Protein AF-A0A972XJR7-F1 (afdb_monomer)

Foldseek 3Di:
DPPPPDDPADPVLVVQLVVLVVQLVVLVVQLVVQPDVVSPDCSNPPSSVVSNVSSVVSNVCSVPVPPD

pLDDT: mean 88.39, std 13.71, range [43.38, 98.25]

Radius of gyration: 16.77 Å; Cα contacts (8 Å, |Δi|>4): 79; chains: 1; bounding box: 36×25×50 Å

Mean predicted aligned error: 5.98 Å

Sequence (68 aa):
MENSKKFPLDVKRIYVLITGIIIMVIGLFIMTLDKEPFGFGLLGITLGPIIVLIGVFIPIYSLFNFKK

Solvent-accessible surface area (backbone atoms only — not comparable to full-atom values): 3710 Å² total; per-residue (Å²): 132,85,80,77,76,72,70,97,62,56,73,70,41,51,52,45,32,52,52,11,52,51,37,26,51,51,13,55,51,42,23,70,69,32,83,40,78,96,22,72,32,64,38,27,67,44,52,12,51,52,38,26,51,55,16,50,49,42,31,50,48,48,67,69,62,68,79,126

Structure (mmCIF, N/CA/C/O backbone):
data_AF-A0A972XJR7-F1
#
_entry.id   AF-A0A972XJR7-F1
#
loop_
_atom_site.group_PDB
_atom_site.id
_atom_site.type_symbol
_atom_site.label_atom_id
_atom_site.label_alt_id
_atom_site.label_comp_id
_atom_site.label_asym_id
_atom_site.label_entity_id
_atom_site.label_seq_id
_atom_site.pdbx_PDB_ins_code
_atom_site.Cartn_x
_atom_site.Cartn_y
_atom_site.Cartn_z
_atom_site.occupancy
_atom_site.B_iso_or_equiv
_atom_site.auth_seq_id
_atom_site.auth_comp_id
_atom_site.auth_asym_id
_atom_site.auth_atom_id
_atom_site.pdbx_PDB_model_num
ATOM 1 N N . MET A 1 1 ? -26.203 19.281 27.485 1.00 43.38 1 MET A N 1
ATOM 2 C CA . MET A 1 1 ? -25.100 18.309 27.634 1.00 43.38 1 MET A CA 1
ATOM 3 C C . MET A 1 1 ? -24.787 17.775 26.253 1.00 43.38 1 MET A C 1
ATOM 5 O O . MET A 1 1 ? -25.626 17.102 25.668 1.00 43.38 1 MET A O 1
ATOM 9 N N . GLU A 1 2 ? -23.659 18.193 25.686 1.00 49.81 2 GLU A N 1
ATOM 10 C CA . GLU A 1 2 ? -23.221 17.775 24.356 1.00 49.81 2 GLU A CA 1
ATOM 11 C C . GLU A 1 2 ? -22.886 16.281 24.401 1.00 49.81 2 GLU A C 1
ATOM 13 O O . GLU A 1 2 ? -22.039 15.839 25.175 1.00 49.81 2 GLU A O 1
ATOM 18 N N . ASN A 1 3 ? -23.640 15.488 23.646 1.00 52.34 3 ASN A N 1
ATOM 19 C CA . ASN A 1 3 ? -23.468 14.047 23.567 1.00 52.34 3 ASN A CA 1
ATOM 20 C C . ASN A 1 3 ? -22.204 13.790 22.738 1.00 52.34 3 ASN A C 1
ATOM 22 O O . ASN A 1 3 ? -22.262 13.798 21.506 1.00 52.34 3 ASN A O 1
ATOM 26 N N . SER A 1 4 ? -21.051 13.671 23.403 1.00 60.34 4 SER A N 1
ATOM 27 C CA . SER A 1 4 ? -19.764 13.438 22.753 1.00 60.34 4 SER A CA 1
ATOM 28 C C . SER A 1 4 ? -19.804 12.081 22.057 1.00 60.34 4 SER A C 1
ATOM 30 O O . SER A 1 4 ? -19.581 11.024 22.649 1.00 60.34 4 SER A O 1
ATOM 32 N N . LYS A 1 5 ? -20.157 12.096 20.768 1.00 64.88 5 LYS A N 1
ATOM 33 C CA . LYS A 1 5 ? -20.159 10.901 19.930 1.00 64.88 5 LYS A CA 1
ATOM 34 C C . LYS A 1 5 ? -18.756 10.307 19.971 1.00 64.88 5 LYS A C 1
ATOM 36 O O . LYS A 1 5 ? -17.816 10.875 19.419 1.00 64.88 5 LYS A O 1
ATOM 41 N N . LYS A 1 6 ? -18.620 9.167 20.650 1.00 73.50 6 LYS A N 1
ATOM 42 C CA . LYS A 1 6 ? -17.391 8.377 20.657 1.00 73.50 6 LYS A CA 1
ATOM 43 C C . LYS A 1 6 ? -17.040 8.062 19.204 1.00 73.50 6 LYS A C 1
ATOM 45 O O . LYS A 1 6 ? -17.894 7.578 18.460 1.00 73.50 6 LYS A O 1
ATOM 50 N N . PHE A 1 7 ? -15.815 8.386 18.797 1.00 79.00 7 PHE A N 1
ATOM 51 C CA . PHE A 1 7 ? -15.345 8.079 17.451 1.00 79.00 7 PHE A CA 1
ATOM 52 C C . PHE A 1 7 ? -15.495 6.564 17.209 1.00 79.00 7 PHE A C 1
ATOM 54 O O . PHE A 1 7 ? -15.156 5.783 18.100 1.00 79.00 7 PHE A O 1
ATOM 61 N N . PRO A 1 8 ? -16.032 6.128 16.055 1.00 78.00 8 PRO A N 1
ATOM 62 C CA . PRO A 1 8 ? -16.386 4.725 15.827 1.00 78.00 8 PRO A CA 1
ATOM 63 C C . PRO A 1 8 ? -15.173 3.793 15.696 1.00 78.00 8 PRO A C 1
ATOM 65 O O . PRO A 1 8 ? -15.346 2.582 15.610 1.00 78.00 8 PRO A O 1
ATOM 68 N N . LEU A 1 9 ? -13.951 4.332 15.666 1.00 81.06 9 LEU A N 1
ATOM 69 C CA . LEU A 1 9 ? -12.715 3.567 15.546 1.00 81.06 9 LEU A CA 1
ATOM 70 C C . LEU A 1 9 ? -11.784 3.864 16.719 1.00 81.06 9 LEU A C 1
ATOM 72 O O . LEU A 1 9 ? -11.574 5.011 17.098 1.00 81.06 9 LEU A O 1
ATOM 76 N N . ASP A 1 10 ? -11.150 2.828 17.252 1.00 87.75 10 ASP A N 1
ATOM 77 C CA . ASP A 1 10 ? -10.084 3.012 18.231 1.00 87.75 10 ASP A CA 1
ATOM 78 C C . ASP A 1 10 ? -8.815 3.560 17.572 1.00 87.75 10 ASP A C 1
ATOM 80 O O . ASP A 1 10 ? -8.530 3.291 16.402 1.00 87.75 10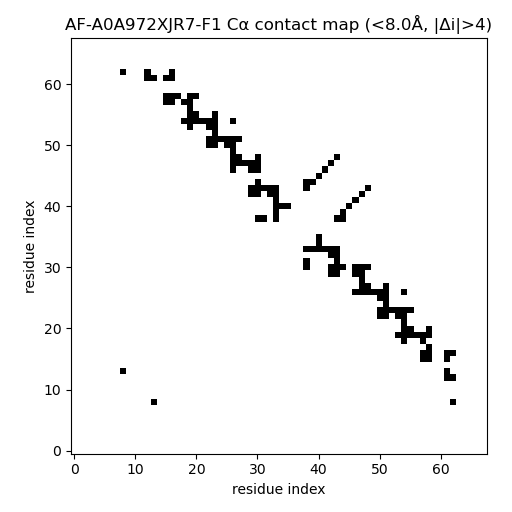 ASP A O 1
ATOM 84 N N . VAL A 1 11 ? -7.972 4.228 18.361 1.00 88.56 11 VAL A N 1
ATOM 85 C CA . VAL A 1 11 ? -6.679 4.774 17.909 1.00 88.56 11 VAL A CA 1
ATOM 86 C C . VAL A 1 11 ? -5.817 3.706 17.218 1.00 88.56 11 VAL A C 1
ATOM 88 O O . VAL A 1 11 ? -5.204 3.958 16.185 1.00 88.56 11 VAL A O 1
ATOM 91 N N . LYS A 1 12 ? -5.836 2.466 17.725 1.00 89.56 12 LYS A N 1
ATOM 92 C CA . LYS A 1 12 ? -5.133 1.330 17.106 1.00 89.56 12 LYS A CA 1
ATOM 93 C C . LYS A 1 12 ? -5.616 1.050 15.677 1.00 89.56 12 LYS A C 1
ATOM 95 O O . LYS A 1 12 ? -4.799 0.787 14.803 1.00 89.56 12 LYS A O 1
ATOM 100 N N . ARG A 1 13 ? -6.925 1.133 15.423 1.00 90.00 13 ARG A N 1
ATOM 101 C CA . ARG A 1 13 ? -7.519 0.904 14.093 1.00 90.00 13 ARG A CA 1
ATOM 102 C C . ARG A 1 13 ? -7.190 2.035 13.128 1.00 90.00 13 ARG A C 1
ATOM 104 O O . ARG A 1 13 ? -6.955 1.774 11.950 1.00 90.00 13 ARG A O 1
ATOM 111 N N . ILE A 1 14 ? -7.113 3.265 13.638 1.00 92.38 14 ILE A N 1
ATOM 112 C CA . ILE A 1 14 ? -6.645 4.428 12.876 1.00 92.38 14 ILE A CA 1
ATOM 113 C C . ILE A 1 14 ? -5.196 4.219 12.422 1.00 92.38 14 ILE A C 1
ATOM 115 O O . ILE A 1 14 ? -4.899 4.430 11.251 1.00 92.38 14 ILE A O 1
ATOM 119 N N . TYR A 1 15 ? -4.308 3.729 13.293 1.00 93.81 15 TYR A N 1
ATOM 120 C CA . TYR A 1 15 ? -2.937 3.413 12.877 1.00 93.81 15 TYR A CA 1
ATOM 121 C C . TYR A 1 15 ? -2.893 2.355 11.769 1.00 93.81 15 TYR A C 1
ATOM 123 O O . TYR A 1 15 ? -2.196 2.554 10.780 1.00 93.81 15 TYR A O 1
ATOM 131 N N . VAL A 1 16 ? -3.687 1.282 11.875 1.00 94.00 16 VAL A N 1
ATOM 132 C CA . VAL A 1 16 ? -3.768 0.252 10.821 1.00 94.00 16 VAL A CA 1
ATOM 133 C C . VAL A 1 16 ? -4.286 0.835 9.499 1.00 94.00 16 VAL A C 1
ATOM 135 O O . VAL A 1 16 ? -3.769 0.493 8.436 1.00 94.00 16 VAL A O 1
ATOM 138 N N . LEU A 1 17 ? -5.261 1.751 9.548 1.00 94.38 17 LEU A N 1
ATOM 139 C CA . LEU A 1 17 ? -5.750 2.461 8.360 1.00 94.38 17 LEU A CA 1
ATOM 140 C C . LEU A 1 17 ? -4.637 3.264 7.684 1.00 94.38 17 LEU A C 1
ATOM 142 O O . LEU A 1 17 ? -4.441 3.147 6.475 1.00 94.38 17 LEU A O 1
ATOM 146 N N . ILE A 1 18 ? -3.885 4.034 8.472 1.00 96.00 18 ILE A N 1
ATOM 147 C CA . ILE A 1 18 ? -2.766 4.844 7.979 1.00 96.00 18 ILE A CA 1
ATOM 148 C C . ILE A 1 18 ? -1.685 3.950 7.362 1.00 96.00 18 ILE A C 1
ATOM 150 O O . ILE A 1 18 ? -1.194 4.257 6.278 1.00 96.00 18 ILE A O 1
ATOM 154 N 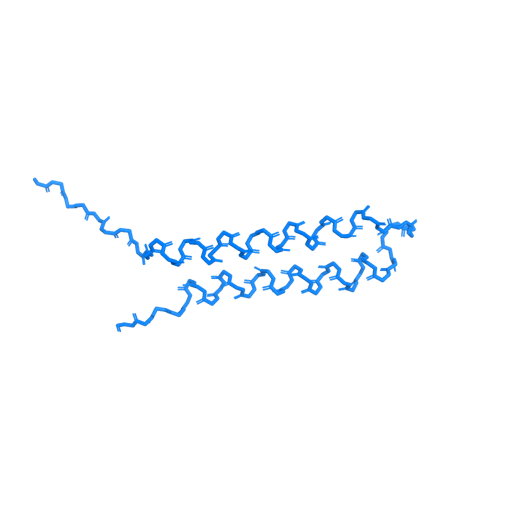N . THR A 1 19 ? -1.350 2.819 7.989 1.00 96.69 19 THR A N 1
ATOM 155 C CA . THR A 1 19 ? -0.393 1.853 7.428 1.00 96.69 19 THR A CA 1
ATOM 156 C C . THR A 1 19 ? -0.837 1.342 6.059 1.00 96.69 19 THR A C 1
ATOM 158 O O . THR A 1 19 ? -0.026 1.295 5.137 1.00 96.69 19 THR A O 1
ATOM 161 N N . GLY A 1 20 ? -2.120 1.015 5.895 1.00 96.69 20 GLY A N 1
ATOM 162 C CA . GLY A 1 20 ? -2.675 0.628 4.598 1.00 96.69 20 GLY A CA 1
ATOM 163 C C . GLY A 1 20 ? -2.500 1.703 3.525 1.00 96.69 20 GLY A C 1
ATOM 164 O O . GLY A 1 20 ? -2.038 1.416 2.422 1.00 96.69 20 GLY A O 1
ATOM 165 N N . ILE A 1 21 ? -2.777 2.961 3.877 1.00 97.12 21 ILE A N 1
ATOM 166 C CA . ILE A 1 21 ? -2.586 4.110 2.981 1.00 97.12 21 ILE A CA 1
ATOM 167 C C . ILE A 1 21 ? -1.117 4.274 2.587 1.00 97.12 21 ILE A C 1
ATOM 169 O O . ILE A 1 21 ? -0.823 4.462 1.408 1.00 97.12 21 ILE A O 1
ATOM 173 N N . ILE A 1 22 ? -0.190 4.143 3.536 1.00 98.25 22 ILE A N 1
ATOM 174 C CA . ILE A 1 22 ? 1.250 4.204 3.254 1.00 98.25 22 ILE A CA 1
ATOM 175 C C . ILE A 1 22 ? 1.653 3.108 2.260 1.00 98.25 22 ILE A C 1
ATOM 177 O O . ILE A 1 22 ? 2.374 3.385 1.305 1.00 98.25 22 ILE A O 1
A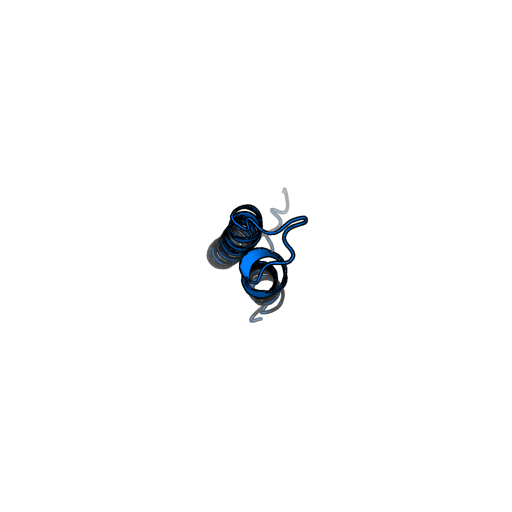TOM 181 N N . ILE A 1 23 ? 1.151 1.883 2.432 1.00 98.00 23 ILE A N 1
ATOM 182 C CA . ILE A 1 23 ? 1.430 0.769 1.513 1.00 98.00 23 ILE A CA 1
ATOM 183 C C . ILE A 1 23 ? 0.871 1.055 0.112 1.00 98.00 23 ILE A C 1
ATOM 185 O O . ILE A 1 23 ? 1.563 0.802 -0.874 1.00 98.00 23 ILE A O 1
ATOM 189 N N . MET A 1 24 ? -0.327 1.641 0.000 1.00 98.12 24 MET A N 1
ATOM 190 C CA . MET A 1 24 ? -0.866 2.072 -1.297 1.00 98.12 24 MET A CA 1
ATOM 191 C C . MET A 1 24 ? 0.035 3.111 -1.970 1.00 98.12 24 MET A C 1
ATOM 193 O O . MET A 1 24 ? 0.345 2.976 -3.151 1.00 98.12 24 MET A O 1
ATOM 197 N N . VAL A 1 25 ? 0.500 4.116 -1.224 1.00 98.25 25 VAL A N 1
ATOM 198 C CA . VAL A 1 25 ? 1.416 5.139 -1.753 1.00 98.25 25 VAL A CA 1
ATOM 199 C C . VAL A 1 25 ? 2.728 4.512 -2.222 1.00 98.25 25 VAL A C 1
ATOM 201 O O . VAL A 1 25 ? 3.214 4.868 -3.290 1.00 98.25 25 VAL A O 1
ATOM 204 N N . ILE A 1 26 ? 3.271 3.541 -1.483 1.00 98.19 26 ILE A N 1
ATOM 205 C CA . ILE A 1 26 ? 4.466 2.793 -1.898 1.00 98.19 26 ILE A CA 1
ATOM 206 C C . ILE A 1 26 ? 4.208 2.037 -3.208 1.00 98.19 26 ILE A C 1
ATOM 208 O O . ILE A 1 26 ? 5.030 2.107 -4.117 1.00 98.19 26 ILE A O 1
ATOM 212 N N . GLY A 1 27 ? 3.067 1.354 -3.339 1.00 96.88 27 GLY A N 1
ATOM 213 C CA . GLY A 1 27 ? 2.704 0.644 -4.568 1.00 96.88 27 GLY A CA 1
ATOM 214 C C . 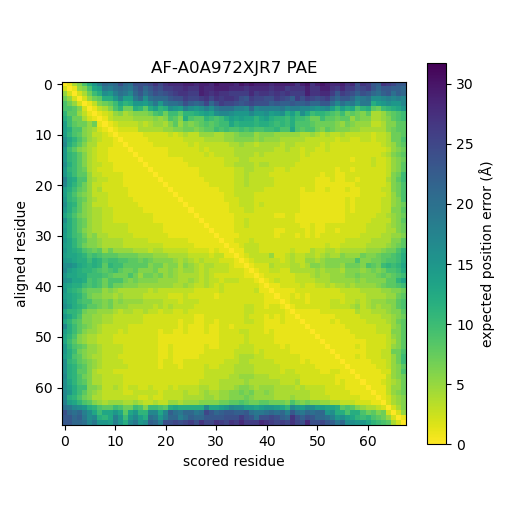GLY A 1 27 ? 2.576 1.577 -5.775 1.00 96.88 27 GLY A C 1
ATOM 215 O O . GLY A 1 27 ? 3.118 1.278 -6.837 1.00 96.88 27 GLY A O 1
ATOM 216 N N . LEU A 1 28 ? 1.940 2.739 -5.595 1.00 96.69 28 LEU A N 1
ATOM 217 C CA . LEU A 1 28 ? 1.846 3.777 -6.628 1.00 96.69 28 LEU A CA 1
ATOM 218 C C . LEU A 1 28 ? 3.221 4.359 -6.976 1.00 96.69 28 LEU A C 1
ATOM 220 O O . LEU A 1 28 ? 3.529 4.547 -8.148 1.00 96.69 28 LEU A O 1
ATOM 224 N N . PHE A 1 29 ? 4.072 4.599 -5.978 1.00 97.62 29 PHE A N 1
ATOM 225 C CA . PHE A 1 29 ? 5.430 5.091 -6.194 1.00 97.62 29 PHE A CA 1
ATOM 226 C C . PHE A 1 29 ? 6.277 4.086 -6.982 1.00 97.62 29 PHE A C 1
ATOM 228 O O . PHE A 1 29 ? 6.979 4.484 -7.908 1.00 97.62 29 PHE A O 1
ATOM 235 N N . ILE A 1 30 ? 6.160 2.786 -6.696 1.00 96.62 30 ILE A N 1
ATOM 236 C CA . ILE A 1 30 ? 6.854 1.728 -7.446 1.00 96.62 30 ILE A CA 1
ATOM 237 C C . ILE A 1 30 ? 6.466 1.746 -8.930 1.00 96.62 30 ILE A C 1
ATOM 239 O O . ILE A 1 30 ? 7.347 1.586 -9.770 1.00 96.62 30 ILE A O 1
ATOM 243 N N . MET A 1 31 ? 5.199 2.013 -9.271 1.00 95.62 31 MET A N 1
ATOM 244 C CA . MET A 1 31 ? 4.787 2.148 -10.677 1.00 95.62 31 MET A CA 1
ATOM 245 C C . MET A 1 31 ? 5.521 3.293 -11.385 1.00 95.62 31 MET A C 1
ATOM 247 O O . MET A 1 31 ? 5.860 3.169 -12.556 1.00 95.62 31 MET A O 1
ATOM 251 N N . THR A 1 32 ? 5.807 4.394 -10.677 1.00 94.56 32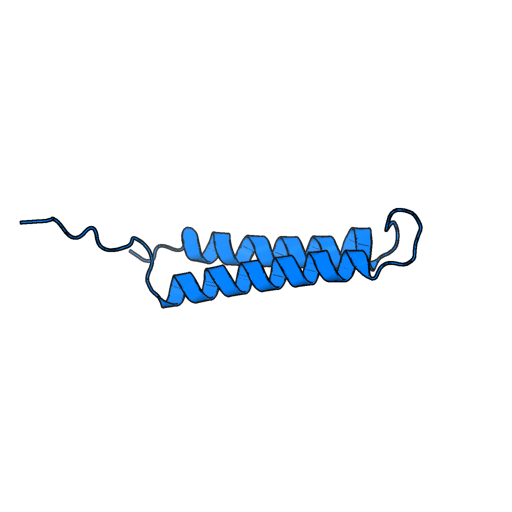 THR A N 1
ATOM 252 C CA . THR A 1 32 ? 6.536 5.543 -11.252 1.00 94.56 32 THR A CA 1
ATOM 253 C C . THR A 1 32 ? 8.012 5.260 -11.522 1.00 94.56 32 THR A C 1
ATOM 255 O O . THR A 1 32 ? 8.651 6.007 -12.258 1.00 94.56 32 THR A O 1
ATOM 258 N N . LEU A 1 33 ? 8.561 4.190 -10.936 1.00 95.44 33 LEU A N 1
ATOM 259 C CA . LEU A 1 33 ? 9.936 3.756 -11.177 1.00 95.44 33 LEU A CA 1
ATOM 260 C C . LEU A 1 33 ? 10.061 2.884 -12.433 1.00 95.44 33 LEU A C 1
ATOM 262 O O . LEU A 1 33 ? 11.185 2.572 -12.837 1.00 95.44 33 LEU A O 1
ATOM 266 N N . ASP A 1 34 ? 8.939 2.477 -13.035 1.00 94.25 34 ASP A N 1
ATOM 267 C CA . ASP A 1 34 ? 8.953 1.725 -14.282 1.00 94.25 34 ASP A CA 1
ATOM 268 C C . ASP A 1 34 ? 9.450 2.605 -15.438 1.00 94.25 34 ASP A C 1
ATOM 270 O O . ASP A 1 34 ? 9.047 3.758 -15.593 1.00 94.25 34 ASP A O 1
ATOM 274 N N . LYS A 1 35 ? 10.368 2.054 -16.232 1.00 93.75 35 LYS A N 1
ATOM 275 C CA . LYS A 1 35 ? 11.018 2.748 -17.352 1.00 93.75 35 LYS A CA 1
ATOM 276 C C . LYS A 1 35 ? 10.423 2.365 -18.701 1.00 93.75 35 LYS A C 1
ATOM 278 O O . LYS A 1 35 ? 10.758 3.000 -19.700 1.00 93.75 35 LYS A O 1
ATOM 283 N N . GLU A 1 36 ? 9.574 1.342 -18.737 1.00 93.56 36 GLU A N 1
ATOM 284 C CA . GLU A 1 36 ? 8.878 0.949 -19.953 1.00 93.56 36 GLU A CA 1
ATOM 285 C C . GLU A 1 36 ? 7.871 2.033 -20.369 1.00 93.56 36 GLU A C 1
ATOM 287 O O . GLU A 1 36 ? 7.268 2.699 -19.515 1.00 93.56 36 GLU A O 1
ATOM 292 N N . PRO A 1 37 ? 7.648 2.225 -21.680 1.00 90.94 37 PRO A N 1
ATOM 293 C CA . PRO A 1 37 ? 6.668 3.186 -22.161 1.00 90.94 37 PRO A CA 1
ATOM 294 C C . PRO A 1 37 ? 5.290 2.864 -21.575 1.00 90.94 37 PRO A C 1
ATOM 296 O O . PRO A 1 37 ? 4.868 1.708 -21.536 1.00 90.94 37 PRO A O 1
ATOM 299 N N . PHE A 1 38 ? 4.599 3.900 -21.097 1.00 87.00 38 PHE A N 1
ATOM 300 C CA . PHE A 1 38 ? 3.302 3.793 -20.414 1.00 87.00 38 PHE A CA 1
ATOM 301 C C . PHE A 1 38 ? 3.305 2.938 -19.131 1.00 87.00 38 PHE A C 1
ATOM 303 O O . PHE A 1 38 ? 2.233 2.648 -18.603 1.00 87.00 38 PHE A O 1
ATOM 310 N N . GLY A 1 39 ? 4.475 2.550 -18.607 1.00 86.75 39 GLY A N 1
ATOM 311 C CA . GLY A 1 39 ? 4.579 1.699 -17.422 1.00 86.75 39 GLY A CA 1
ATOM 312 C C . GLY A 1 39 ? 4.136 0.255 -17.669 1.00 86.75 39 GLY A C 1
ATOM 313 O O . GLY A 1 39 ? 3.665 -0.401 -16.745 1.00 86.75 39 GLY A O 1
ATOM 314 N N . PHE A 1 40 ? 4.263 -0.249 -18.905 1.00 94.19 40 PHE A N 1
ATOM 315 C CA . PHE A 1 40 ? 3.908 -1.635 -19.246 1.00 94.19 40 PHE A CA 1
ATOM 316 C C . PHE A 1 40 ? 4.880 -2.698 -18.717 1.00 94.19 40 PHE A C 1
ATOM 318 O O . PHE A 1 40 ? 4.663 -3.894 -18.920 1.00 94.19 40 PHE A O 1
ATOM 325 N N . GLY A 1 41 ? 5.935 -2.282 -18.025 1.00 92.50 41 GLY A N 1
ATOM 326 C CA . GLY A 1 41 ? 6.848 -3.187 -17.359 1.00 92.50 41 GLY A CA 1
ATOM 327 C C . GLY A 1 41 ? 6.219 -3.867 -16.143 1.00 92.50 41 GLY A C 1
ATOM 328 O O . GLY A 1 41 ? 5.089 -3.613 -15.714 1.00 92.50 41 GLY A O 1
ATOM 329 N N . LEU A 1 42 ? 6.989 -4.786 -15.563 1.00 94.94 42 LEU A N 1
ATOM 330 C CA . LEU A 1 42 ? 6.546 -5.606 -14.436 1.00 94.94 42 LEU A CA 1
ATOM 331 C C . LEU A 1 42 ? 6.224 -4.742 -13.200 1.00 94.94 42 LEU A C 1
ATOM 333 O O . LEU A 1 42 ? 5.283 -5.038 -12.455 1.00 94.94 42 LEU A O 1
ATOM 337 N N . LEU A 1 43 ? 6.975 -3.658 -12.984 1.00 95.00 43 LEU A N 1
ATOM 338 C CA . LEU A 1 43 ? 6.777 -2.755 -11.849 1.00 95.00 43 LEU A CA 1
ATOM 339 C C . LEU A 1 43 ? 5.455 -1.992 -11.963 1.00 95.00 43 LEU A C 1
ATOM 341 O O . LEU A 1 43 ? 4.737 -1.886 -10.966 1.00 95.00 43 LEU A O 1
ATOM 345 N N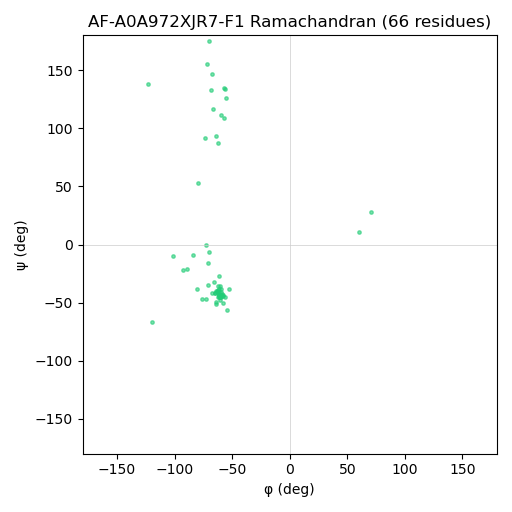 . GLY A 1 44 ? 5.1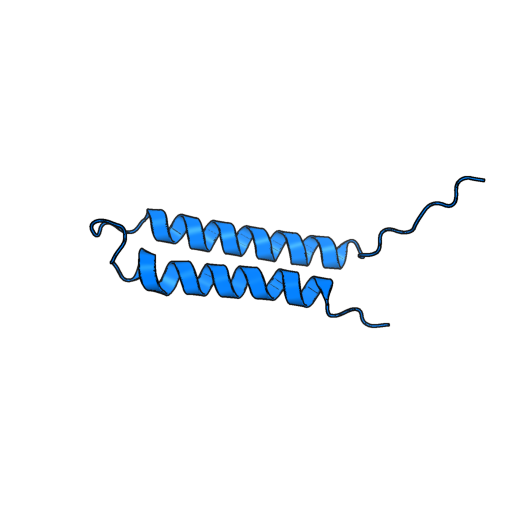13 -1.530 -13.163 1.00 94.00 44 GLY A N 1
ATOM 346 C CA . GLY A 1 44 ? 3.904 -0.764 -13.431 1.00 94.00 44 GLY A CA 1
ATOM 347 C C . GLY A 1 44 ? 2.632 -1.610 -13.473 1.00 94.00 44 GLY A C 1
ATOM 348 O O . GLY A 1 44 ? 1.660 -1.247 -12.812 1.00 94.00 44 GLY A O 1
ATOM 349 N N . ILE A 1 45 ? 2.618 -2.752 -14.174 1.00 95.50 45 ILE A N 1
ATOM 350 C CA . ILE A 1 45 ? 1.363 -3.513 -14.388 1.00 95.50 45 ILE A CA 1
ATOM 351 C C . ILE A 1 45 ? 1.101 -4.608 -13.353 1.00 95.50 45 ILE A C 1
ATOM 353 O O . ILE A 1 45 ? -0.037 -5.045 -13.195 1.00 95.50 45 ILE A O 1
ATOM 357 N N . THR A 1 46 ? 2.143 -5.085 -12.669 1.00 95.94 46 THR A N 1
ATOM 358 C CA . THR A 1 46 ? 2.043 -6.247 -11.769 1.00 95.94 46 THR A CA 1
ATOM 359 C C . THR A 1 46 ? 2.412 -5.901 -10.336 1.00 95.94 46 THR A C 1
ATOM 361 O O . THR A 1 46 ? 1.541 -5.916 -9.468 1.00 95.94 46 THR A O 1
ATOM 364 N N . LEU A 1 47 ? 3.674 -5.558 -10.060 1.00 96.88 47 LEU A N 1
ATOM 365 C CA . LEU A 1 47 ? 4.146 -5.341 -8.687 1.00 96.88 47 LEU A CA 1
ATOM 366 C C . LEU A 1 47 ? 3.455 -4.151 -8.018 1.00 96.88 47 LEU A C 1
ATOM 368 O O . LEU A 1 47 ? 2.931 -4.301 -6.915 1.00 96.88 47 LEU A O 1
ATOM 372 N N . GLY A 1 48 ? 3.405 -2.999 -8.688 1.00 96.31 48 GLY A N 1
ATOM 373 C CA . GLY A 1 48 ? 2.701 -1.821 -8.193 1.00 96.31 48 GLY A CA 1
ATOM 374 C C . GLY A 1 48 ? 1.236 -2.126 -7.859 1.00 96.31 48 GLY A C 1
ATOM 375 O O . GLY A 1 48 ? 0.843 -1.942 -6.705 1.00 96.31 48 GLY A O 1
ATOM 376 N N . PRO A 1 49 ? 0.430 -2.653 -8.805 1.00 97.06 49 PRO A N 1
ATOM 377 C CA . PRO A 1 49 ? -0.982 -2.937 -8.560 1.00 97.06 49 PRO A CA 1
ATOM 378 C C . PRO A 1 49 ? -1.215 -3.970 -7.456 1.00 97.06 49 PRO A C 1
ATOM 380 O O . PRO A 1 49 ? -2.120 -3.787 -6.645 1.00 97.06 49 PRO A O 1
ATOM 383 N N . ILE A 1 50 ? -0.382 -5.012 -7.355 1.00 98.06 50 ILE A N 1
ATOM 384 C CA . ILE A 1 50 ? -0.470 -6.005 -6.270 1.00 98.06 50 ILE A CA 1
ATOM 385 C C . ILE A 1 50 ? -0.222 -5.351 -4.906 1.00 98.06 50 ILE A C 1
ATOM 387 O O . ILE A 1 50 ? -0.972 -5.594 -3.960 1.00 98.06 50 ILE A O 1
ATOM 391 N N . ILE A 1 51 ? 0.797 -4.495 -4.795 1.00 97.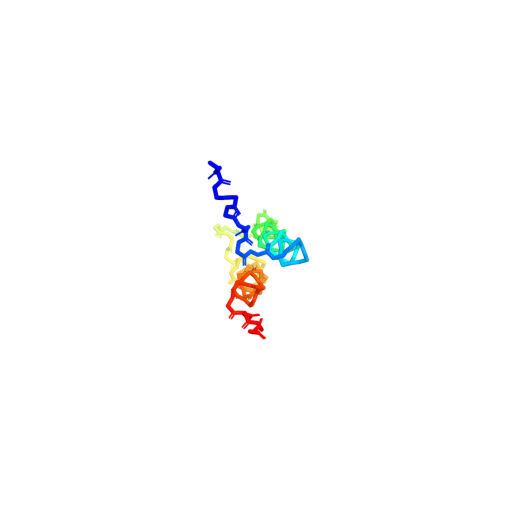81 51 ILE A N 1
ATOM 392 C CA . ILE A 1 51 ? 1.108 -3.794 -3.543 1.00 97.81 51 ILE A CA 1
ATOM 393 C C . ILE A 1 51 ? -0.024 -2.831 -3.172 1.00 97.81 51 ILE A C 1
ATOM 395 O O . ILE A 1 51 ? -0.436 -2.797 -2.011 1.00 97.81 51 ILE A O 1
ATOM 399 N N . VAL A 1 52 ? -0.582 -2.105 -4.146 1.00 97.94 52 VAL A N 1
ATOM 400 C CA . VAL A 1 52 ? -1.756 -1.248 -3.921 1.00 97.94 52 VAL A CA 1
ATOM 401 C C . VAL A 1 52 ? -2.948 -2.074 -3.439 1.00 97.94 52 VAL A C 1
ATOM 403 O O . VAL A 1 52 ? -3.576 -1.695 -2.455 1.00 97.94 52 VAL A O 1
ATOM 406 N N . LEU A 1 53 ? -3.230 -3.225 -4.056 1.00 97.81 53 LEU A N 1
ATOM 407 C CA . LEU A 1 53 ? -4.319 -4.115 -3.636 1.00 97.81 53 LEU A CA 1
ATOM 408 C C . LEU A 1 53 ? -4.145 -4.594 -2.190 1.00 97.81 53 LEU A C 1
ATOM 410 O O . LEU A 1 53 ? -5.090 -4.525 -1.405 1.00 97.81 53 LEU A O 1
ATOM 414 N N . ILE A 1 54 ? -2.938 -5.010 -1.799 1.00 97.19 54 ILE A N 1
ATOM 415 C CA . ILE A 1 54 ? -2.627 -5.357 -0.401 1.00 97.19 54 ILE A CA 1
ATOM 416 C C . ILE A 1 54 ? -2.872 -4.148 0.514 1.00 97.19 54 ILE A C 1
ATOM 418 O O . ILE A 1 54 ? -3.510 -4.273 1.563 1.00 97.19 54 ILE A O 1
ATOM 422 N N . GLY A 1 55 ? -2.422 -2.966 0.089 1.00 96.75 55 GLY A N 1
ATOM 423 C CA . GLY A 1 55 ? -2.645 -1.700 0.781 1.00 96.75 55 GLY A CA 1
ATOM 424 C C . GLY A 1 55 ? -4.119 -1.314 0.918 1.00 96.75 55 GLY A C 1
ATOM 425 O O . GLY A 1 55 ? -4.456 -0.645 1.885 1.00 96.75 55 GLY A O 1
ATOM 426 N N . VAL A 1 56 ? -5.002 -1.765 0.020 1.00 96.62 56 VAL A N 1
ATOM 427 C CA . VAL A 1 56 ? -6.465 -1.579 0.092 1.00 96.62 56 VAL A CA 1
ATOM 428 C C . VAL A 1 56 ? -7.117 -2.585 1.045 1.00 96.62 56 VAL A C 1
ATOM 430 O O . VAL A 1 56 ? -8.025 -2.227 1.801 1.00 96.62 56 VAL A O 1
ATOM 433 N N . PHE A 1 57 ? -6.650 -3.835 1.069 1.00 96.19 57 PHE A N 1
ATOM 434 C CA . PHE A 1 57 ? -7.211 -4.859 1.955 1.00 96.19 57 PHE A CA 1
ATOM 435 C C . PHE A 1 57 ? -6.983 -4.557 3.441 1.00 96.19 57 PHE A C 1
ATOM 437 O O . PHE A 1 57 ? -7.841 -4.871 4.266 1.00 96.19 57 PHE A O 1
ATOM 444 N N . ILE A 1 58 ? -5.871 -3.909 3.796 1.00 94.19 58 ILE A N 1
ATOM 445 C CA . ILE A 1 58 ? -5.541 -3.566 5.190 1.00 94.19 58 ILE A CA 1
ATOM 446 C C . ILE A 1 58 ? -6.559 -2.569 5.806 1.00 94.19 58 ILE A C 1
ATOM 448 O O . ILE A 1 58 ? -7.113 -2.869 6.870 1.00 94.19 58 ILE A O 1
ATOM 452 N N . PRO A 1 59 ? -6.884 -1.424 5.168 1.00 92.44 59 PRO A N 1
ATOM 453 C CA . PRO A 1 59 ? -7.950 -0.514 5.570 1.00 92.44 59 PRO A CA 1
ATOM 454 C C . PRO A 1 59 ? -9.311 -1.187 5.657 1.00 92.44 59 PRO A C 1
ATOM 456 O O . PRO A 1 59 ? -10.015 -0.999 6.648 1.00 92.44 59 PRO A O 1
ATOM 459 N N . ILE A 1 60 ? -9.662 -2.000 4.655 1.00 92.88 60 ILE A N 1
ATOM 460 C CA . ILE A 1 60 ? -10.924 -2.748 4.634 1.00 92.88 60 ILE A CA 1
ATOM 461 C C . ILE A 1 60 ? -10.993 -3.646 5.872 1.00 92.88 60 ILE A C 1
ATOM 463 O O . ILE A 1 60 ? -11.946 -3.564 6.641 1.00 92.88 60 ILE A O 1
ATOM 467 N N . TYR A 1 61 ? -9.957 -4.433 6.149 1.00 89.75 61 TYR A N 1
ATOM 468 C CA . TYR A 1 61 ? -9.926 -5.268 7.345 1.00 89.75 61 TYR A CA 1
ATOM 469 C C . TYR A 1 61 ? -10.043 -4.452 8.645 1.00 89.75 61 TYR A C 1
ATOM 471 O O . TYR A 1 61 ? -10.802 -4.826 9.539 1.00 89.75 61 TYR A O 1
ATOM 479 N N . SER A 1 62 ? -9.347 -3.316 8.752 1.00 88.25 62 SER A N 1
ATOM 480 C CA . SER A 1 62 ? -9.41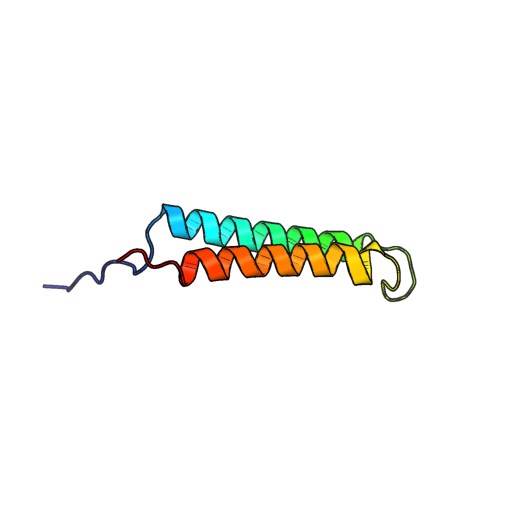0 -2.453 9.943 1.00 88.25 62 SER A CA 1
ATOM 481 C C . SER A 1 62 ? -10.807 -1.871 10.186 1.00 88.25 62 SER A C 1
ATOM 483 O O . SER A 1 62 ? -11.266 -1.818 11.335 1.00 88.25 62 SER A O 1
ATOM 485 N N . LEU A 1 63 ? -11.481 -1.468 9.103 1.00 88.25 63 LEU A N 1
ATOM 486 C CA . LEU A 1 63 ? -12.831 -0.910 9.123 1.00 88.25 63 LEU A CA 1
ATOM 487 C C . LEU A 1 63 ? -13.883 -1.980 9.404 1.00 88.25 63 LEU A C 1
ATOM 489 O O . LEU A 1 63 ? -14.740 -1.758 10.244 1.00 88.25 63 LEU A O 1
ATOM 493 N N . PHE A 1 64 ? -13.835 -3.132 8.733 1.00 84.75 64 PHE A N 1
ATOM 494 C CA . PHE A 1 64 ? -14.909 -4.128 8.800 1.00 84.75 64 PHE A CA 1
ATOM 495 C C . PHE A 1 64 ? -14.752 -5.145 9.932 1.00 84.75 64 PHE A C 1
ATOM 497 O O . PHE A 1 64 ? -15.751 -5.719 10.364 1.00 84.75 64 PHE A O 1
ATOM 504 N N . ASN A 1 65 ? -13.549 -5.354 10.478 1.00 70.44 65 ASN A N 1
ATOM 505 C CA . ASN A 1 65 ? -13.353 -6.261 11.611 1.00 70.44 65 ASN A CA 1
ATOM 506 C C . ASN A 1 65 ? -13.742 -5.606 12.950 1.00 70.44 65 ASN A C 1
ATOM 508 O O . ASN A 1 65 ? -12.939 -5.556 13.892 1.00 70.44 65 ASN A O 1
ATOM 512 N N . PHE A 1 66 ? -14.959 -5.061 13.035 1.00 62.62 66 PHE A N 1
ATOM 513 C CA . PHE A 1 66 ? -15.590 -4.652 14.288 1.00 62.62 66 PHE A CA 1
ATOM 514 C C . PHE A 1 66 ? -15.770 -5.899 15.157 1.00 62.62 66 PHE A C 1
ATOM 516 O O . PHE A 1 66 ? -16.803 -6.562 15.126 1.00 62.62 66 PHE A O 1
ATOM 523 N N . LYS A 1 67 ? -14.746 -6.249 15.939 1.00 59.03 67 LYS A N 1
ATOM 524 C CA . LYS A 1 67 ? -14.960 -7.107 17.097 1.00 59.03 67 LYS A CA 1
ATOM 525 C C . LYS A 1 67 ? -15.950 -6.353 17.987 1.00 59.03 67 LYS A C 1
ATOM 527 O O . LYS A 1 67 ? -15.630 -5.258 18.446 1.00 59.03 67 LYS A O 1
ATOM 532 N N . LYS A 1 68 ? -17.157 -6.908 18.081 1.00 47.25 68 LYS A N 1
ATOM 533 C CA . LYS A 1 68 ? -18.230 -6.465 18.967 1.00 47.25 68 LYS A CA 1
ATOM 534 C C . LYS A 1 68 ? -17.811 -6.635 20.423 1.00 47.25 68 LYS A C 1
ATOM 536 O O . LYS A 1 68 ? -17.074 -7.612 20.697 1.00 47.25 68 LYS A O 1
#

Secondary structure (DSSP, 8-state):
-------SS-HHHHHHHHHHHHHHHHHHHHHHT--SGGG-SHIIIIIHHHHHHHHHHHHHHHHH----